Protein AF-A0A379W0A0-F1 (afdb_monomer)

Solvent-accessible surface area (backbone atoms only — not comparable to full-atom values): 4055 Å² total; per-residue (Å²): 132,88,72,76,37,75,46,75,44,52,22,69,43,40,49,46,74,70,33,36,51,58,46,47,54,58,49,71,72,38,90,42,50,75,44,80,46,73,52,62,34,54,66,49,64,61,56,52,50,54,61,72,73,62,60,59,70,70,61,42,52,55,54,57,73,68,58,132

Sequence (68 aa):
MTEIVVSKFGGTSVADFDAMNRSADIVLSDANVRLVVLSASAGITNLLVALAEGMEPGERFATLDAIP

Organism: Salmonella enterica I (NCBI:txid59201)

Structure (mmCIF, N/CA/C/O backbone):
data_AF-A0A379W0A0-F1
#
_entry.id   AF-A0A379W0A0-F1
#
loop_
_atom_site.group_PDB
_atom_site.id
_atom_site.type_symbol
_atom_site.label_atom_id
_atom_site.label_alt_id
_atom_site.label_comp_id
_atom_site.label_asym_id
_atom_site.label_entity_id
_atom_site.label_seq_id
_atom_site.pdbx_PDB_ins_code
_atom_site.Cartn_x
_atom_site.Cartn_y
_atom_site.Cartn_z
_atom_site.occupancy
_atom_site.B_iso_or_equiv
_atom_site.auth_seq_id
_atom_site.auth_comp_id
_atom_site.auth_asym_id
_atom_site.auth_atom_id
_atom_site.pdbx_PDB_model_num
ATOM 1 N N . MET A 1 1 ? -4.189 -0.215 32.567 1.00 64.06 1 MET A N 1
ATOM 2 C CA . MET A 1 1 ? -3.339 0.237 31.443 1.00 64.06 1 MET A CA 1
ATOM 3 C C . MET A 1 1 ? -4.228 0.328 30.220 1.00 64.06 1 MET A C 1
ATOM 5 O O . MET A 1 1 ? -5.111 -0.507 30.099 1.00 64.06 1 MET A O 1
ATOM 9 N N . THR A 1 2 ? -4.052 1.330 29.363 1.00 76.62 2 THR A N 1
ATOM 10 C CA . THR A 1 2 ? -4.701 1.346 28.044 1.00 76.62 2 THR A CA 1
ATOM 11 C C . THR A 1 2 ? -4.012 0.319 27.154 1.00 76.62 2 THR A C 1
ATOM 13 O O . THR A 1 2 ? -2.799 0.410 26.963 1.00 76.62 2 THR A O 1
ATOM 16 N N . GLU A 1 3 ? -4.762 -0.659 26.657 1.00 90.50 3 GLU A N 1
ATOM 17 C CA . GLU A 1 3 ? -4.262 -1.660 25.717 1.00 90.50 3 GLU A CA 1
ATOM 18 C C . GLU A 1 3 ? -4.116 -1.034 24.326 1.00 90.50 3 GLU A C 1
ATOM 20 O O . GLU A 1 3 ? -4.988 -0.297 23.866 1.00 90.50 3 GLU A O 1
ATOM 25 N N . ILE A 1 4 ? -2.967 -1.262 23.691 1.00 96.62 4 ILE A N 1
ATOM 26 C CA . ILE A 1 4 ? -2.675 -0.796 22.336 1.00 96.62 4 ILE A CA 1
ATOM 27 C C . ILE A 1 4 ? -2.517 -2.036 21.471 1.00 96.62 4 ILE A C 1
ATOM 29 O O . ILE A 1 4 ? -1.574 -2.805 21.657 1.00 96.62 4 ILE A O 1
ATOM 33 N N . VAL A 1 5 ? -3.415 -2.194 20.506 1.00 98.06 5 VAL A N 1
ATOM 34 C CA . VAL A 1 5 ? -3.317 -3.209 19.461 1.00 98.06 5 VAL A CA 1
ATOM 35 C C . VAL A 1 5 ? -2.644 -2.591 18.239 1.00 98.06 5 VAL A C 1
ATOM 37 O O . VAL A 1 5 ? -2.929 -1.455 17.841 1.00 98.06 5 VAL A O 1
ATOM 40 N N . VAL A 1 6 ? -1.721 -3.354 17.656 1.00 98.31 6 VAL A N 1
ATOM 41 C CA . VAL A 1 6 ? -1.034 -3.009 16.412 1.00 98.31 6 VAL A CA 1
ATOM 42 C C . VAL A 1 6 ? -1.551 -3.921 15.308 1.00 98.31 6 VAL A C 1
ATOM 44 O O . VAL A 1 6 ? -1.371 -5.137 15.377 1.00 98.31 6 VAL A O 1
ATOM 47 N N . SER A 1 7 ? -2.152 -3.342 14.272 1.00 98.56 7 SER A N 1
ATOM 48 C CA . SER A 1 7 ? -2.599 -4.087 13.090 1.00 98.56 7 SER A CA 1
ATOM 49 C C . SER A 1 7 ? -1.618 -3.905 11.943 1.00 98.56 7 SER A C 1
ATOM 51 O O . SER A 1 7 ? -1.145 -2.799 11.685 1.00 98.56 7 SER A O 1
ATOM 53 N N . LYS A 1 8 ? -1.319 -4.988 11.221 1.00 98.56 8 LYS A N 1
ATOM 54 C CA . LYS A 1 8 ? -0.447 -4.952 10.045 1.00 98.56 8 LYS A CA 1
ATOM 55 C C . LYS A 1 8 ? -1.178 -5.472 8.817 1.00 98.56 8 LYS A C 1
ATOM 57 O O . LYS A 1 8 ? -1.685 -6.589 8.837 1.00 98.56 8 LYS A O 1
ATOM 62 N N . PHE A 1 9 ? -1.121 -4.719 7.723 1.00 98.75 9 PHE A N 1
ATOM 63 C CA . PHE A 1 9 ? -1.702 -5.108 6.435 1.00 98.75 9 PHE A CA 1
ATOM 64 C C . PHE A 1 9 ? -0.609 -5.329 5.382 1.00 98.75 9 PHE A C 1
ATOM 66 O O . PHE A 1 9 ? 0.367 -4.580 5.289 1.00 98.75 9 PHE A O 1
ATOM 73 N N . GLY A 1 10 ? -0.711 -6.435 4.640 1.00 98.38 10 GLY A N 1
ATOM 74 C CA . GLY A 1 10 ? 0.186 -6.758 3.523 1.00 98.38 10 GLY A CA 1
ATOM 75 C C . GLY A 1 10 ? -0.224 -6.063 2.229 1.00 98.38 10 GLY A C 1
ATOM 76 O O . GLY A 1 10 ? -1.282 -5.452 2.167 1.00 98.38 10 GLY A O 1
ATOM 77 N N . GLY A 1 11 ? 0.596 -6.186 1.181 1.00 97.56 11 GLY A N 1
ATOM 78 C CA . GLY A 1 11 ? 0.368 -5.453 -0.068 1.00 97.56 11 GLY A CA 1
ATOM 79 C C . GLY A 1 11 ? -0.959 -5.768 -0.762 1.00 97.56 11 GLY A C 1
ATOM 80 O O . GLY A 1 11 ? -1.535 -4.882 -1.374 1.00 97.56 11 GLY A O 1
ATOM 81 N N . THR A 1 12 ? -1.495 -6.986 -0.623 1.00 97.62 12 THR A N 1
ATOM 82 C CA . THR A 1 12 ? -2.819 -7.353 -1.166 1.00 97.62 12 THR A CA 1
ATOM 83 C C . THR A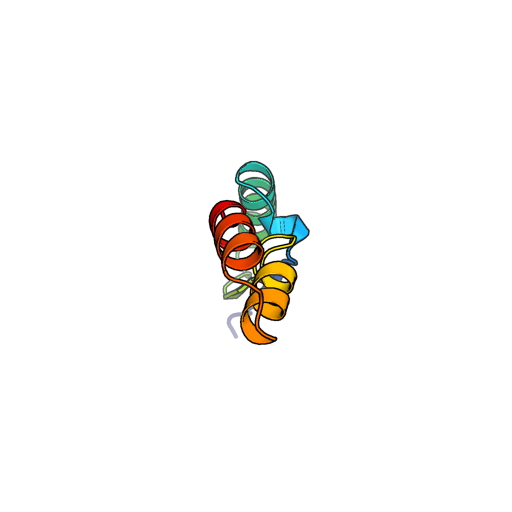 1 12 ? -3.972 -6.697 -0.411 1.00 97.62 12 THR A C 1
ATOM 85 O O . THR A 1 12 ? -4.974 -6.329 -1.012 1.00 97.62 12 THR A O 1
ATOM 88 N N . SER A 1 13 ? -3.821 -6.501 0.898 1.00 98.50 13 SER A N 1
ATOM 89 C CA . SER A 1 13 ? -4.791 -5.797 1.741 1.00 98.50 13 SER A CA 1
ATOM 90 C C . SER A 1 13 ? -4.863 -4.299 1.426 1.00 98.50 13 SER A C 1
ATOM 92 O O . SER A 1 13 ? -5.824 -3.638 1.796 1.00 98.50 13 SER A O 1
ATOM 94 N N . VAL A 1 14 ? -3.861 -3.759 0.731 1.00 98.06 14 VAL A N 1
ATOM 95 C CA . VAL A 1 14 ? -3.803 -2.356 0.302 1.00 98.06 14 VAL A CA 1
ATOM 96 C C . VAL A 1 14 ? -3.510 -2.237 -1.197 1.00 98.06 14 VAL A C 1
ATOM 98 O O . VAL A 1 14 ? -2.882 -1.276 -1.630 1.00 98.06 14 VAL A O 1
ATOM 101 N N . ALA A 1 15 ? -3.908 -3.237 -1.992 1.00 97.06 15 ALA A N 1
ATOM 102 C CA . ALA A 1 15 ? -3.579 -3.302 -3.419 1.00 97.06 15 ALA A CA 1
ATOM 103 C C . ALA A 1 15 ? -4.251 -2.192 -4.232 1.00 97.06 15 ALA A C 1
ATOM 105 O O . ALA A 1 15 ? -3.645 -1.643 -5.144 1.00 97.06 15 ALA A O 1
ATOM 106 N N . ASP A 1 16 ? -5.487 -1.871 -3.874 1.00 96.94 16 ASP A N 1
ATOM 107 C CA . ASP A 1 16 ? -6.351 -0.923 -4.558 1.00 96.94 16 ASP A CA 1
ATOM 108 C C . ASP A 1 16 ? -7.290 -0.247 -3.547 1.00 96.94 16 ASP A C 1
ATOM 110 O O . ASP A 1 16 ? -7.290 -0.559 -2.350 1.00 96.94 16 ASP A O 1
ATOM 114 N N . PHE A 1 17 ? -8.092 0.696 -4.038 1.00 97.81 17 PHE A N 1
ATOM 115 C CA . PHE A 1 17 ? -9.035 1.464 -3.230 1.00 97.81 17 PHE A CA 1
ATOM 116 C C . PHE A 1 17 ? -10.019 0.574 -2.450 1.00 97.81 17 PHE A C 1
ATOM 118 O O . PHE A 1 17 ? -10.256 0.798 -1.261 1.00 97.81 17 PHE A O 1
ATOM 125 N N . ASP A 1 18 ? -10.562 -0.469 -3.075 1.00 98.38 18 ASP A N 1
ATOM 126 C CA . ASP A 1 18 ? -11.549 -1.349 -2.443 1.00 98.38 18 ASP A CA 1
ATOM 127 C C . ASP A 1 18 ? -10.903 -2.253 -1.381 1.00 98.38 18 ASP A C 1
ATOM 129 O O . ASP A 1 18 ? -11.476 -2.507 -0.317 1.00 98.38 18 ASP A O 1
ATOM 133 N N . ALA A 1 19 ? -9.682 -2.731 -1.625 1.00 98.31 19 ALA A N 1
ATOM 134 C CA . ALA A 1 19 ? -8.882 -3.450 -0.638 1.00 98.31 19 ALA A CA 1
ATOM 135 C C . ALA A 1 19 ? -8.570 -2.575 0.587 1.00 98.31 19 ALA A C 1
ATOM 137 O O . ALA A 1 19 ? -8.726 -3.043 1.718 1.00 98.31 19 ALA A O 1
ATOM 138 N N . MET A 1 20 ? -8.209 -1.305 0.379 1.00 98.56 20 MET A N 1
ATOM 139 C CA . MET A 1 20 ? -7.949 -0.367 1.475 1.00 98.56 20 MET A CA 1
ATOM 140 C C . MET A 1 20 ? -9.197 -0.109 2.323 1.00 98.56 20 MET A C 1
ATOM 142 O O . MET A 1 20 ? -9.089 -0.120 3.548 1.00 98.56 20 MET A O 1
ATOM 146 N N . ASN A 1 21 ? -10.376 0.047 1.709 1.00 98.69 21 ASN A N 1
ATOM 147 C CA . ASN A 1 21 ? -11.629 0.196 2.459 1.00 98.69 21 ASN A CA 1
ATOM 148 C C . ASN A 1 21 ? -11.937 -1.049 3.305 1.00 98.69 21 ASN A C 1
ATOM 150 O O . ASN A 1 21 ? -12.192 -0.922 4.498 1.00 98.69 21 ASN A O 1
ATOM 154 N N . ARG A 1 22 ? -11.780 -2.258 2.748 1.00 98.69 22 ARG A N 1
ATOM 155 C CA . ARG A 1 22 ? -11.926 -3.503 3.530 1.00 98.69 22 ARG A CA 1
ATOM 156 C C . ARG A 1 22 ? -10.929 -3.593 4.690 1.00 98.69 22 ARG A C 1
ATOM 158 O O . ARG A 1 22 ? -11.268 -4.095 5.758 1.00 98.69 22 ARG A O 1
ATOM 165 N N . SER A 1 23 ? -9.698 -3.115 4.504 1.00 98.62 23 SER A N 1
ATOM 166 C CA . SER A 1 23 ? -8.711 -3.044 5.590 1.00 98.62 23 SER A CA 1
ATOM 167 C C . SER A 1 23 ? -9.101 -2.018 6.655 1.00 98.62 23 SER A C 1
ATOM 169 O O . SER A 1 23 ? -8.922 -2.282 7.844 1.00 98.62 23 SER A O 1
ATOM 171 N N . ALA A 1 24 ? -9.672 -0.879 6.256 1.00 98.69 24 ALA A N 1
ATOM 172 C CA . ALA A 1 24 ? -10.199 0.121 7.179 1.00 98.69 24 ALA A CA 1
ATOM 173 C C . ALA A 1 24 ? -11.366 -0.435 8.009 1.00 98.69 24 ALA A C 1
ATOM 175 O O . ALA A 1 24 ? -11.382 -0.230 9.220 1.00 98.69 24 ALA A O 1
ATOM 176 N N . ASP A 1 25 ? -12.268 -1.213 7.405 1.00 98.75 25 ASP A N 1
ATOM 177 C CA . ASP A 1 25 ? -13.359 -1.882 8.127 1.00 98.75 25 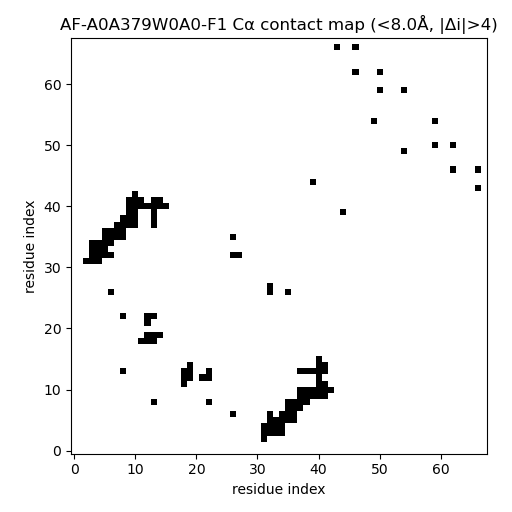ASP A CA 1
ATOM 178 C C . ASP A 1 25 ? -12.823 -2.792 9.247 1.00 98.75 25 ASP A C 1
ATOM 180 O O . ASP A 1 25 ? -13.344 -2.787 10.362 1.00 98.75 25 ASP A O 1
ATOM 184 N N . ILE A 1 26 ? -11.730 -3.525 8.991 1.00 98.50 26 ILE A N 1
ATOM 185 C CA . ILE A 1 26 ? -11.068 -4.361 10.006 1.00 98.50 26 ILE A CA 1
ATOM 186 C C . ILE A 1 26 ? -10.473 -3.496 11.125 1.00 98.50 26 ILE A C 1
ATOM 188 O O . ILE A 1 26 ? -10.648 -3.826 12.297 1.00 98.50 26 ILE A O 1
ATOM 192 N N . VAL A 1 27 ? -9.805 -2.385 10.799 1.00 98.50 27 VAL A N 1
ATOM 193 C CA . VAL A 1 27 ? -9.256 -1.457 11.809 1.00 98.50 27 VAL A CA 1
ATOM 194 C C . VAL A 1 27 ? -10.364 -0.887 12.692 1.00 98.50 27 VAL A C 1
ATOM 196 O O . VAL A 1 27 ? -10.222 -0.851 13.909 1.00 98.50 27 VAL A O 1
ATOM 199 N N . LEU A 1 28 ? -11.477 -0.468 12.092 1.00 98.44 28 LEU A N 1
ATOM 200 C CA . LEU A 1 28 ? -12.606 0.131 12.805 1.00 98.44 28 LEU A CA 1
ATOM 201 C C . LEU A 1 28 ? -13.408 -0.890 13.626 1.00 98.44 28 LEU A C 1
ATOM 203 O O . LEU A 1 28 ? -14.177 -0.490 14.500 1.00 98.44 28 LEU A O 1
ATOM 207 N N . SER A 1 29 ? -13.223 -2.190 13.377 1.00 98.25 29 SER A N 1
ATOM 208 C CA . SER A 1 29 ? -13.887 -3.259 14.132 1.00 98.25 29 SER A CA 1
ATOM 209 C C . SER A 1 29 ? -13.348 -3.446 15.558 1.00 98.25 29 SER A C 1
ATOM 211 O O . SER A 1 29 ? -14.050 -4.017 16.393 1.00 98.25 29 SER A O 1
ATOM 213 N N . ASP A 1 30 ? -12.150 -2.931 15.867 1.00 97.62 30 ASP A N 1
ATOM 214 C CA . ASP A 1 30 ? -11.552 -2.975 17.206 1.00 97.62 30 ASP A CA 1
ATOM 215 C C . ASP A 1 30 ? -11.001 -1.600 17.613 1.00 97.62 30 ASP A C 1
ATOM 217 O O . ASP A 1 30 ? -9.981 -1.124 17.115 1.00 97.62 30 ASP A O 1
ATOM 221 N N . ALA A 1 31 ? -11.658 -0.975 18.593 1.00 96.38 31 ALA A N 1
ATOM 222 C CA . ALA A 1 31 ? -11.285 0.339 19.115 1.00 96.38 31 ALA A CA 1
ATOM 223 C C . ALA A 1 31 ? -9.898 0.379 19.795 1.00 96.38 31 ALA A C 1
ATOM 225 O O . ALA A 1 31 ? -9.370 1.468 20.039 1.00 96.38 31 ALA A O 1
ATOM 226 N N . ASN A 1 32 ? -9.300 -0.775 20.109 1.00 97.50 32 ASN A N 1
ATOM 227 C CA . ASN A 1 32 ? -7.949 -0.855 20.665 1.00 97.50 32 ASN A CA 1
ATOM 228 C C . ASN A 1 32 ? -6.862 -0.817 19.582 1.00 97.50 32 ASN A C 1
ATOM 230 O O . ASN A 1 32 ? -5.689 -0.628 19.923 1.00 97.50 32 ASN A O 1
ATOM 234 N N . VAL A 1 33 ? -7.208 -0.948 18.293 1.00 98.12 33 VAL A N 1
ATOM 235 C CA . VAL A 1 33 ? -6.254 -0.758 17.192 1.00 98.12 33 VAL A CA 1
ATOM 236 C C . VAL A 1 33 ? -5.887 0.716 17.115 1.00 98.12 33 VAL A C 1
ATOM 238 O O . VAL A 1 33 ? -6.634 1.558 16.620 1.00 98.12 33 VAL A O 1
ATOM 241 N N . ARG A 1 34 ? -4.703 1.042 17.632 1.00 97.38 34 ARG A N 1
ATOM 242 C CA . ARG A 1 34 ? -4.217 2.427 17.737 1.00 97.38 34 ARG A CA 1
ATOM 243 C C . ARG A 1 34 ? -2.947 2.695 16.943 1.00 97.38 34 ARG A C 1
ATOM 245 O O . ARG A 1 34 ? -2.518 3.845 16.863 1.00 97.38 34 ARG A O 1
ATOM 252 N N . LEU A 1 35 ? -2.371 1.657 16.341 1.00 98.12 35 LEU A N 1
ATOM 253 C CA . LEU A 1 35 ? -1.269 1.751 15.393 1.00 98.12 35 LEU A CA 1
ATOM 254 C C . LEU A 1 35 ? -1.518 0.786 14.234 1.00 98.12 35 LEU A C 1
ATOM 256 O O . LEU A 1 35 ? -1.768 -0.400 14.447 1.00 98.12 35 LEU A O 1
ATOM 260 N N . VAL A 1 36 ? -1.406 1.293 13.009 1.00 98.62 36 VAL A N 1
ATOM 261 C CA . VAL A 1 36 ? -1.516 0.491 11.791 1.00 98.62 36 VAL A CA 1
ATOM 262 C C . VAL A 1 36 ? -0.202 0.565 11.026 1.00 98.62 36 VAL A C 1
ATOM 264 O O . VAL A 1 36 ? 0.318 1.650 10.776 1.00 98.62 36 VAL A O 1
ATOM 267 N N . VAL A 1 37 ? 0.334 -0.594 10.656 1.00 98.75 37 VAL A N 1
ATOM 268 C CA . VAL A 1 37 ? 1.552 -0.731 9.853 1.00 98.75 37 VAL A CA 1
ATOM 269 C C . VAL A 1 37 ? 1.174 -1.279 8.483 1.00 98.75 37 VAL A C 1
ATOM 271 O O . VAL A 1 37 ? 0.526 -2.321 8.375 1.00 98.75 37 VAL A O 1
ATOM 274 N N . LEU A 1 38 ? 1.596 -0.599 7.422 1.00 98.50 38 LEU A N 1
ATOM 275 C CA . LEU A 1 38 ? 1.283 -0.986 6.049 1.00 98.50 38 LEU A CA 1
ATOM 276 C C . LEU A 1 38 ? 2.550 -1.404 5.303 1.00 98.50 38 LEU A C 1
ATOM 278 O O . LEU A 1 38 ? 3.612 -0.805 5.461 1.00 98.50 38 LEU A O 1
ATOM 282 N N . SER A 1 39 ? 2.428 -2.438 4.473 1.00 98.19 39 SER A N 1
ATOM 283 C CA . SER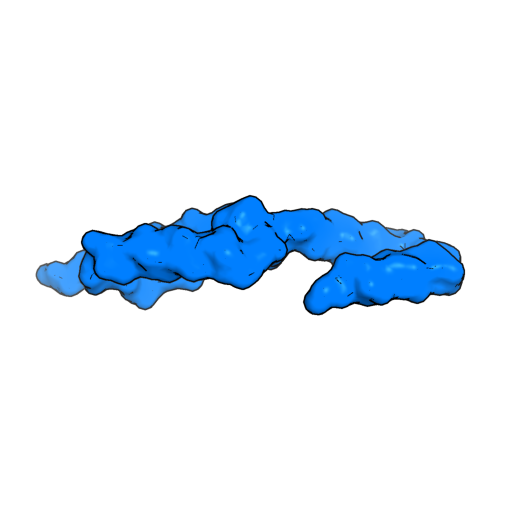 A 1 39 ? 3.330 -2.630 3.333 1.00 98.19 39 SER A CA 1
ATOM 284 C C . SER A 1 39 ? 2.926 -1.690 2.183 1.00 98.19 39 SER A C 1
ATOM 286 O O . SER A 1 39 ? 1.823 -1.151 2.194 1.00 98.19 39 SER A O 1
ATOM 288 N N . ALA A 1 40 ? 3.784 -1.519 1.172 1.00 97.31 40 ALA A N 1
ATOM 289 C CA . ALA A 1 40 ? 3.358 -0.910 -0.090 1.00 97.31 40 ALA A CA 1
ATOM 290 C C . ALA A 1 40 ? 2.301 -1.786 -0.791 1.00 97.31 40 ALA A C 1
ATOM 292 O O . ALA A 1 40 ? 2.242 -2.998 -0.547 1.00 97.31 40 ALA A O 1
ATOM 293 N N . SER A 1 41 ? 1.494 -1.182 -1.668 1.00 97.50 41 SER A N 1
ATOM 294 C CA . SER A 1 41 ? 0.504 -1.885 -2.492 1.00 97.50 41 SER A CA 1
ATOM 295 C C . SER A 1 41 ? 1.136 -3.022 -3.294 1.00 97.50 41 SER A C 1
ATOM 297 O O . SER A 1 41 ? 2.326 -2.998 -3.623 1.00 97.50 41 SER A O 1
ATOM 299 N N . ALA A 1 42 ? 0.345 -4.063 -3.560 1.00 96.81 42 ALA A N 1
ATOM 300 C CA . ALA A 1 42 ? 0.810 -5.267 -4.239 1.00 96.81 42 ALA A CA 1
ATO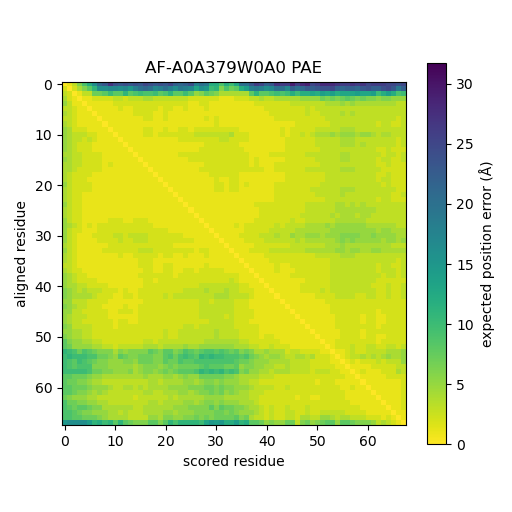M 301 C C . ALA A 1 42 ? 1.578 -4.934 -5.533 1.00 96.81 42 ALA A C 1
ATOM 303 O O . ALA A 1 42 ? 1.130 -4.139 -6.350 1.00 96.81 42 ALA A O 1
ATOM 304 N N . GLY A 1 43 ? 2.756 -5.539 -5.705 1.00 95.31 43 GLY A N 1
ATOM 305 C CA . GLY A 1 43 ? 3.615 -5.335 -6.877 1.00 95.31 43 GLY A CA 1
ATOM 306 C C . GLY A 1 43 ? 4.568 -4.136 -6.792 1.00 95.31 43 GLY A C 1
ATOM 307 O O . GLY A 1 43 ? 5.670 -4.229 -7.326 1.00 95.31 43 GLY A O 1
ATOM 308 N N . ILE A 1 44 ? 4.233 -3.072 -6.052 1.00 97.25 44 ILE A N 1
ATOM 309 C CA . ILE A 1 44 ? 5.013 -1.817 -6.030 1.00 97.25 44 ILE A CA 1
ATOM 310 C C . ILE A 1 44 ? 6.456 -2.033 -5.580 1.00 97.25 44 ILE A C 1
ATOM 312 O O . ILE A 1 44 ? 7.387 -1.566 -6.230 1.00 97.25 44 ILE A O 1
ATOM 316 N N . THR A 1 45 ? 6.673 -2.779 -4.494 1.00 97.12 45 THR A N 1
ATOM 317 C CA . THR A 1 45 ? 8.034 -3.031 -3.998 1.00 97.12 45 THR A CA 1
ATOM 318 C C . THR A 1 45 ? 8.895 -3.753 -5.034 1.00 97.12 45 THR A C 1
ATOM 320 O O . THR A 1 45 ? 10.065 -3.420 -5.166 1.00 97.12 45 THR A O 1
ATOM 323 N N . ASN A 1 46 ? 8.327 -4.677 -5.814 1.00 96.50 46 ASN A N 1
ATOM 324 C CA . ASN A 1 46 ? 9.081 -5.388 -6.847 1.00 96.50 46 ASN A CA 1
ATOM 325 C C . ASN A 1 46 ? 9.448 -4.461 -8.015 1.00 96.50 46 ASN A C 1
ATOM 327 O O . ASN A 1 46 ? 10.572 -4.532 -8.505 1.00 96.50 46 ASN A O 1
ATOM 331 N N . LEU A 1 47 ? 8.544 -3.557 -8.416 1.00 96.94 47 LEU A N 1
ATOM 332 C CA . LEU A 1 47 ? 8.838 -2.536 -9.431 1.00 96.94 47 LEU A CA 1
ATOM 333 C C . LEU A 1 47 ? 9.976 -1.610 -8.970 1.00 96.94 47 LEU A C 1
ATOM 335 O O . LEU A 1 47 ? 10.896 -1.322 -9.731 1.00 96.94 47 LEU A O 1
ATOM 339 N N . LEU A 1 48 ? 9.956 -1.191 -7.701 1.00 97.12 48 LEU A N 1
ATOM 340 C CA . LEU A 1 48 ? 11.008 -0.351 -7.122 1.00 97.12 48 LEU A CA 1
ATOM 341 C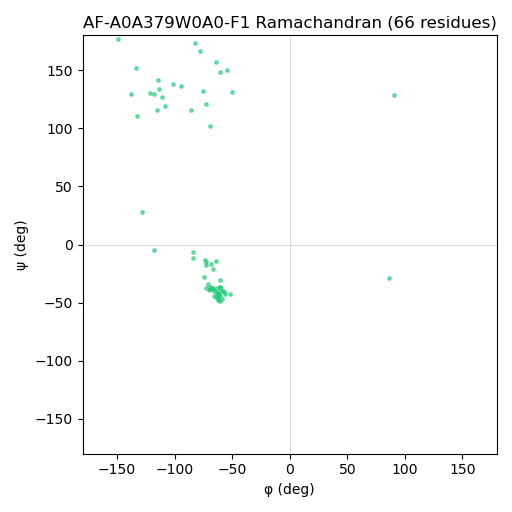 C . LEU A 1 48 ? 12.356 -1.075 -7.011 1.00 97.12 48 LEU A C 1
ATOM 343 O O . LEU A 1 48 ? 13.390 -0.452 -7.236 1.00 97.12 48 LEU A O 1
ATOM 347 N N . VAL A 1 49 ? 12.358 -2.373 -6.692 1.00 97.50 49 VAL A N 1
ATOM 348 C CA . VAL A 1 49 ? 13.585 -3.189 -6.681 1.00 97.50 49 VAL A CA 1
ATOM 349 C C . VAL A 1 49 ? 14.189 -3.260 -8.081 1.00 97.50 49 VAL A C 1
ATOM 351 O O . VAL A 1 49 ? 15.365 -2.943 -8.235 1.00 97.50 49 VAL A O 1
ATOM 354 N N . ALA A 1 50 ? 13.383 -3.556 -9.105 1.00 95.75 50 ALA A N 1
ATOM 355 C CA . ALA A 1 50 ? 13.857 -3.577 -10.490 1.00 95.75 50 ALA A CA 1
ATOM 356 C C . ALA A 1 50 ? 14.444 -2.217 -10.916 1.00 95.75 50 ALA A C 1
ATOM 358 O O . ALA A 1 50 ? 15.487 -2.152 -11.561 1.00 95.75 50 ALA A O 1
ATOM 359 N N . LEU A 1 51 ? 13.818 -1.106 -10.505 1.00 96.56 51 LEU A N 1
ATOM 360 C CA . LEU A 1 51 ? 14.331 0.244 -10.775 1.00 96.56 51 LEU A CA 1
ATOM 361 C C . LEU A 1 51 ? 15.683 0.504 -10.103 1.00 96.56 51 LEU A C 1
ATOM 363 O O . LEU A 1 51 ? 16.531 1.183 -10.685 1.00 96.56 51 LEU A O 1
ATOM 367 N N . ALA A 1 52 ? 15.885 -0.019 -8.895 1.00 97.25 52 ALA A N 1
ATOM 368 C CA . ALA A 1 52 ? 17.113 0.161 -8.129 1.00 97.25 52 ALA A CA 1
ATOM 369 C C . ALA A 1 52 ? 18.292 -0.668 -8.667 1.00 97.25 52 ALA A C 1
ATOM 371 O O . ALA A 1 52 ? 19.439 -0.251 -8.513 1.00 97.25 52 ALA A O 1
ATOM 372 N N . GLU A 1 53 ? 18.024 -1.806 -9.309 1.00 97.12 53 GLU A N 1
ATOM 373 C CA . GLU A 1 53 ? 19.047 -2.663 -9.929 1.00 97.12 53 GLU A CA 1
ATOM 374 C C . GLU A 1 53 ? 19.621 -2.072 -11.229 1.00 97.12 53 GLU A C 1
ATOM 376 O O . GLU A 1 53 ? 20.692 -2.479 -11.678 1.00 97.12 53 GLU A O 1
ATOM 381 N N . GLY A 1 54 ? 18.962 -1.049 -11.779 1.00 92.44 54 GLY A N 1
ATOM 382 C CA . GLY A 1 54 ? 19.337 -0.404 -13.030 1.00 92.44 54 GLY A CA 1
ATOM 383 C C . GLY A 1 54 ? 18.648 -1.064 -14.220 1.00 92.44 54 GLY A C 1
ATOM 384 O O . GLY A 1 54 ? 18.695 -2.275 -14.402 1.00 92.44 54 GLY A O 1
ATOM 385 N N . MET A 1 55 ? 18.006 -0.239 -15.046 1.00 94.31 55 MET A N 1
ATOM 386 C CA . MET A 1 55 ? 17.281 -0.672 -16.239 1.00 94.31 55 MET A CA 1
ATOM 387 C C . MET A 1 55 ? 17.629 0.218 -17.425 1.00 94.31 55 MET A C 1
ATOM 389 O O . MET A 1 55 ? 17.923 1.409 -17.256 1.00 94.31 55 MET A O 1
ATOM 3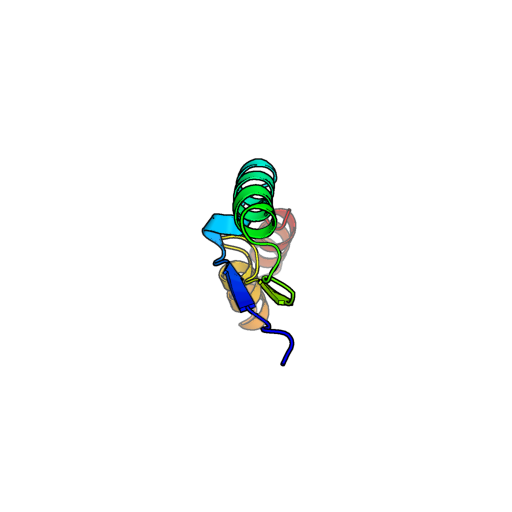93 N N . GLU A 1 56 ? 17.536 -0.352 -18.625 1.00 96.00 56 GLU A N 1
ATOM 394 C CA . GLU A 1 56 ? 17.648 0.414 -19.860 1.00 96.00 56 GLU A CA 1
ATOM 395 C C . GLU A 1 56 ? 16.546 1.485 -19.925 1.00 96.00 56 GLU A C 1
ATOM 397 O O . GLU A 1 56 ? 15.442 1.271 -19.410 1.00 96.00 56 GLU A O 1
ATOM 402 N N . PRO A 1 57 ? 16.793 2.649 -20.558 1.00 94.75 57 PRO A N 1
ATOM 403 C CA . PRO A 1 57 ? 15.872 3.782 -20.498 1.00 94.75 57 PRO A CA 1
ATOM 404 C C . PRO A 1 57 ? 14.425 3.431 -20.867 1.00 94.75 57 PRO A C 1
ATOM 406 O O . PRO A 1 57 ? 13.508 3.854 -20.171 1.00 94.75 57 PRO A O 1
ATOM 409 N N . GLY A 1 58 ? 14.210 2.622 -21.910 1.00 95.00 58 GLY A N 1
ATOM 410 C CA . GLY A 1 58 ? 12.866 2.221 -22.341 1.00 95.00 58 GLY A CA 1
ATOM 411 C C . GLY A 1 58 ? 12.100 1.418 -21.284 1.00 95.00 58 GLY A C 1
ATOM 412 O O . GLY A 1 58 ? 10.951 1.735 -20.982 1.00 95.00 58 GLY A O 1
ATOM 413 N N . GLU A 1 59 ? 12.748 0.421 -20.682 1.00 94.06 59 GLU A N 1
ATOM 414 C CA . GLU A 1 59 ? 12.159 -0.420 -19.629 1.00 94.06 59 GLU A CA 1
ATOM 415 C C . GLU A 1 59 ? 11.944 0.370 -18.339 1.00 94.06 59 GLU A C 1
ATOM 417 O O . GLU A 1 59 ? 10.923 0.215 -17.666 1.00 94.06 59 GLU A O 1
ATOM 422 N N . ARG A 1 60 ? 12.869 1.285 -18.030 1.00 96.00 60 ARG A N 1
ATOM 423 C CA . ARG A 1 60 ? 12.738 2.205 -16.903 1.00 96.00 60 ARG A CA 1
ATOM 424 C C . ARG A 1 60 ? 11.499 3.087 -17.042 1.00 96.00 60 ARG A C 1
ATOM 426 O O . ARG A 1 60 ? 10.751 3.198 -16.075 1.00 96.00 60 ARG A O 1
ATOM 433 N N . PHE A 1 61 ? 11.281 3.714 -18.201 1.00 95.56 61 PHE A N 1
ATOM 434 C CA . PHE A 1 61 ? 10.105 4.565 -18.415 1.00 95.56 61 PHE A CA 1
ATOM 435 C C . PHE A 1 61 ? 8.808 3.755 -18.341 1.00 95.56 61 PHE A C 1
ATOM 437 O O . PHE A 1 61 ? 7.916 4.133 -17.590 1.00 95.56 61 PHE A O 1
ATOM 444 N N . ALA A 1 62 ? 8.751 2.589 -18.992 1.00 94.62 62 ALA A N 1
ATOM 445 C CA . ALA A 1 62 ? 7.583 1.710 -18.916 1.00 94.62 62 ALA A CA 1
ATOM 446 C C . ALA A 1 62 ? 7.273 1.250 -17.477 1.00 94.62 62 ALA A C 1
ATOM 448 O O . ALA A 1 62 ? 6.113 1.185 -17.079 1.00 94.62 62 ALA A O 1
ATOM 449 N N . THR A 1 63 ? 8.304 0.954 -16.681 1.00 94.88 63 THR A N 1
ATOM 450 C CA . THR A 1 63 ? 8.143 0.557 -15.273 1.00 94.88 63 THR A CA 1
ATOM 451 C C . THR A 1 63 ? 7.657 1.715 -14.405 1.00 94.88 63 THR A C 1
ATOM 453 O O . THR A 1 63 ? 6.838 1.499 -13.517 1.00 94.88 63 THR A O 1
ATOM 456 N N . LEU A 1 64 ? 8.135 2.940 -14.653 1.00 94.50 64 LEU A N 1
ATOM 457 C CA . LEU A 1 64 ? 7.657 4.136 -13.953 1.00 94.50 64 LEU A CA 1
ATOM 458 C C . LEU A 1 64 ? 6.189 4.433 -14.282 1.00 94.50 64 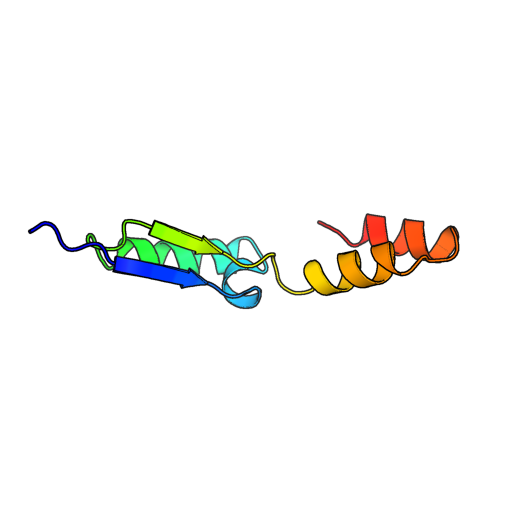LEU A C 1
ATOM 460 O O . LEU A 1 64 ? 5.430 4.742 -13.369 1.00 94.50 64 LEU A O 1
ATOM 464 N N . ASP A 1 65 ? 5.782 4.267 -15.541 1.00 94.12 65 ASP A N 1
ATOM 465 C CA . ASP A 1 65 ? 4.390 4.452 -15.978 1.00 94.12 65 ASP A CA 1
ATOM 466 C C . ASP A 1 65 ? 3.433 3.400 -15.385 1.00 94.12 65 ASP A C 1
ATOM 468 O O . ASP A 1 65 ? 2.224 3.619 -15.316 1.00 94.12 65 ASP A O 1
ATOM 472 N N . ALA A 1 66 ? 3.959 2.251 -14.950 1.00 90.19 66 ALA A N 1
ATOM 473 C CA . ALA A 1 66 ? 3.191 1.185 -14.310 1.00 90.19 66 ALA A CA 1
ATOM 474 C C . ALA A 1 66 ? 2.978 1.393 -12.798 1.00 90.19 66 ALA A C 1
ATOM 476 O O . ALA A 1 66 ? 2.269 0.599 -12.174 1.00 90.19 66 ALA A O 1
ATOM 477 N N . ILE A 1 67 ? 3.593 2.417 -12.195 1.00 89.81 67 ILE A N 1
ATOM 478 C CA . ILE A 1 67 ? 3.369 2.775 -10.791 1.00 89.81 67 ILE A CA 1
ATOM 479 C C . ILE A 1 67 ? 2.138 3.704 -10.726 1.00 89.81 67 ILE A C 1
ATOM 481 O O . ILE A 1 67 ? 2.192 4.792 -11.299 1.00 89.81 67 ILE A O 1
ATOM 485 N N . PRO A 1 68 ? 1.038 3.282 -10.072 1.00 79.44 68 PRO A N 1
ATOM 486 C CA . PRO A 1 68 ? -0.190 4.064 -9.940 1.00 79.44 68 PRO A CA 1
ATOM 487 C C . PRO A 1 68 ? -0.056 5.276 -9.008 1.00 79.44 68 PRO A C 1
ATOM 489 O O . PRO A 1 68 ? 0.835 5.272 -8.124 1.00 79.44 68 PRO A O 1
#

Secondary structure (DSSP, 8-state):
----EEEEE-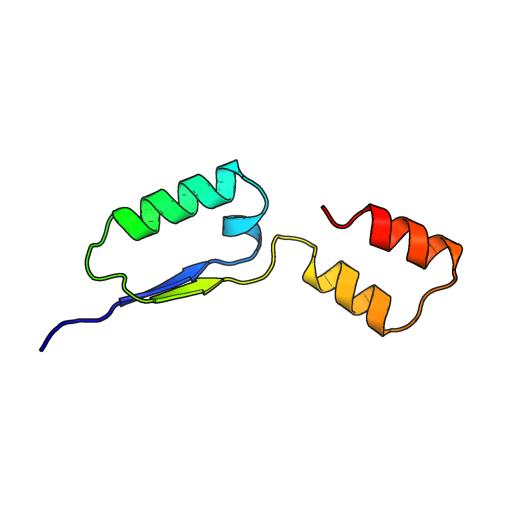GGGGSSHHHHHHHHHHHHT-TTE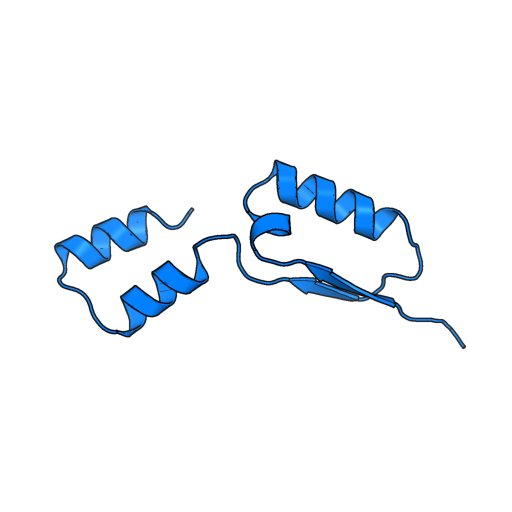EEEEEPPSTTHHHHHHHHHH---HHHHHHHHHT--

pLDDT: mean 95.81, std 5.41, range [64.06, 98.75]

Nearest PDB structures (foldseek):
  2j0w-assembly1_A  TM=1.002E+00  e=4.660E-08  Escherichia coli
  2j0x-assembly1_B  TM=1.002E+00  e=5.727E-08  Escherichia coli

Radius of gyration: 16.35 Å; Cα contacts (8 Å, |Δi|>4): 70; chains: 1; bounding box: 33×12×54 Å

Mean predicted aligned error: 3.24 Å

Foldseek 3Di:
DQAADEAEDEQCCVQDPVSVVVVVVVCVVDPNHPHYHYDHHPPPVVLVVVVVVDDDPVVNVVSVVPPD

InterPro domains:
  IPR018042 Aspartate kinase, conserved site [PS00324] (6-14)
  IPR036393 Acetylglutamate kinase-like superfamily [G3DSA:3.40.1160.10] (6-41)
  IPR036393 Acetylglutamate kinase-like superfamily [SSF53633] (4-67)
  IPR042199 Aspartokinase/Bifunctional aspartokinase/homoserine dehydrogenase, catalytic domain [G3DSA:1.20.120.1320] (42-67)